Protein AF-A0A397AEG0-F1 (afdb_monomer)

Radius of gyration: 27.56 Å; Cα contacts (8 Å, |Δi|>4): 28; chains: 1; bounding box: 76×31×80 Å

Structure (mmCIF, N/CA/C/O backbone):
data_AF-A0A397AEG0-F1
#
_entry.id   AF-A0A397AEG0-F1
#
loop_
_atom_site.group_PDB
_atom_site.id
_atom_site.type_symbol
_atom_site.label_atom_id
_atom_site.label_alt_id
_atom_site.label_comp_id
_atom_site.label_asym_id
_atom_site.label_entity_id
_atom_site.label_seq_id
_atom_site.pdbx_PDB_ins_code
_atom_site.Cartn_x
_atom_site.Cartn_y
_atom_site.Cartn_z
_atom_site.occupancy
_atom_site.B_iso_or_equiv
_atom_site.auth_seq_id
_atom_site.auth_comp_id
_atom_site.auth_asym_id
_atom_site.auth_atom_id
_atom_site.pdbx_PDB_model_num
ATOM 1 N N . ILE A 1 1 ? -12.111 5.741 15.999 1.00 74.19 1 ILE A N 1
ATOM 2 C CA . ILE A 1 1 ? -12.352 4.297 15.743 1.00 74.19 1 ILE A CA 1
ATOM 3 C C . ILE A 1 1 ? -13.827 3.981 15.489 1.00 74.19 1 ILE A C 1
ATOM 5 O O . ILE A 1 1 ? -14.106 3.110 14.681 1.00 74.19 1 ILE A O 1
ATOM 9 N N . GLU A 1 2 ? -14.759 4.721 16.097 1.00 81.56 2 GLU A N 1
ATOM 10 C CA . GLU A 1 2 ? -16.215 4.588 15.904 1.00 81.56 2 GLU A CA 1
ATOM 11 C C . GLU A 1 2 ? -16.626 4.561 14.424 1.00 81.56 2 GLU A C 1
ATOM 13 O O . GLU A 1 2 ? -17.188 3.565 13.989 1.00 81.56 2 GLU A O 1
ATOM 18 N N . ILE A 1 3 ? -16.194 5.544 13.624 1.00 82.75 3 ILE A N 1
ATOM 19 C CA . ILE A 1 3 ? -16.445 5.601 12.167 1.00 82.75 3 ILE A CA 1
ATOM 20 C C . ILE A 1 3 ? -16.012 4.314 11.434 1.00 82.75 3 ILE A C 1
ATOM 22 O O . ILE A 1 3 ? -16.686 3.868 10.509 1.00 82.75 3 ILE A O 1
ATOM 26 N N . LEU A 1 4 ? -14.904 3.678 11.842 1.00 78.19 4 LEU A N 1
ATOM 27 C CA . LEU A 1 4 ? -14.468 2.407 11.243 1.00 78.19 4 LEU A CA 1
ATOM 28 C C . LEU A 1 4 ? -15.401 1.256 11.636 1.00 78.19 4 LEU A C 1
ATOM 30 O O . LEU A 1 4 ? -15.686 0.401 10.805 1.00 78.19 4 LEU A O 1
ATOM 34 N N . ASN A 1 5 ? -15.887 1.249 12.881 1.00 86.00 5 ASN A N 1
ATOM 35 C CA . ASN A 1 5 ? -16.834 0.253 13.383 1.00 86.00 5 ASN A CA 1
ATOM 36 C C . ASN A 1 5 ? -18.236 0.408 12.765 1.00 86.00 5 ASN A C 1
ATOM 38 O O . ASN A 1 5 ? -18.888 -0.602 12.522 1.00 86.00 5 ASN A O 1
ATOM 42 N N . GLU A 1 6 ? -18.679 1.632 12.461 1.00 90.81 6 GLU A N 1
ATOM 43 C CA . GLU A 1 6 ? -19.935 1.910 11.739 1.00 90.81 6 GLU A CA 1
ATOM 44 C C . GLU A 1 6 ? -19.948 1.316 10.323 1.00 90.81 6 GLU A C 1
ATOM 46 O O . GLU A 1 6 ? -20.992 0.888 9.837 1.00 90.81 6 GLU A O 1
ATOM 51 N N . HIS A 1 7 ? -18.783 1.264 9.671 1.00 86.69 7 HIS A N 1
ATOM 52 C CA . HIS A 1 7 ? -18.623 0.781 8.297 1.00 86.69 7 HIS A CA 1
ATOM 53 C C . HIS A 1 7 ? -18.153 -0.684 8.215 1.00 86.69 7 HIS A C 1
ATOM 55 O O . HIS A 1 7 ? -17.799 -1.160 7.132 1.00 86.69 7 HIS A O 1
ATOM 61 N N . LEU A 1 8 ? -18.135 -1.419 9.334 1.00 82.25 8 LEU A N 1
ATOM 62 C CA . LEU A 1 8 ? -17.772 -2.836 9.326 1.00 82.25 8 LEU A CA 1
ATOM 63 C C . LEU A 1 8 ? -18.851 -3.698 8.642 1.00 82.25 8 LEU A C 1
ATOM 65 O O . LEU A 1 8 ? -20.044 -3.506 8.884 1.00 82.25 8 LEU A O 1
ATOM 69 N N . PRO A 1 9 ? -18.457 -4.710 7.844 1.00 87.38 9 PRO A N 1
ATOM 70 C CA . PRO A 1 9 ? -19.393 -5.693 7.312 1.00 87.38 9 PRO A CA 1
ATOM 71 C C . PRO A 1 9 ? -20.153 -6.431 8.421 1.00 87.38 9 PRO A C 1
ATOM 73 O O . PRO A 1 9 ? -19.590 -6.769 9.466 1.00 87.38 9 PRO A O 1
ATOM 76 N N . VAL A 1 10 ? -21.424 -6.747 8.162 1.00 88.44 10 VAL A N 1
ATOM 77 C CA . VAL A 1 10 ? -22.289 -7.471 9.106 1.00 88.44 10 VAL A CA 1
ATOM 78 C C . VAL A 1 10 ? -21.632 -8.789 9.531 1.00 88.44 10 VAL A C 1
ATOM 80 O O . VAL A 1 10 ? -21.253 -9.607 8.695 1.00 88.44 10 VAL A O 1
ATOM 83 N N . GLY A 1 11 ? -21.503 -8.993 10.844 1.00 85.62 11 GLY A N 1
ATOM 84 C CA . GLY A 1 11 ? -20.871 -10.177 11.434 1.00 85.62 11 GLY A CA 1
ATOM 85 C C . GLY A 1 11 ? -19.363 -10.057 11.696 1.00 85.62 11 GLY A C 1
ATOM 86 O O . GLY A 1 11 ? -18.803 -10.947 12.339 1.00 85.62 11 GLY A O 1
ATOM 87 N N . MET A 1 12 ? -18.693 -8.975 11.279 1.00 86.94 12 MET A N 1
ATOM 88 C CA . MET A 1 12 ? -17.324 -8.703 11.732 1.00 86.94 12 MET A CA 1
ATOM 89 C C . MET A 1 12 ? -17.284 -8.219 13.187 1.00 86.94 12 MET A C 1
ATOM 91 O O . MET A 1 12 ? -18.204 -7.576 13.689 1.00 86.94 12 MET A O 1
ATOM 95 N N . LYS A 1 13 ? -16.185 -8.538 13.881 1.00 87.62 13 LYS A N 1
ATOM 96 C CA . LYS A 1 13 ? -15.935 -8.054 15.244 1.00 87.62 13 LYS A CA 1
ATOM 97 C C . LYS A 1 13 ? -15.497 -6.582 15.193 1.00 87.62 13 LYS A C 1
ATOM 99 O O . LYS A 1 13 ? -14.626 -6.271 14.383 1.00 87.62 13 LYS A O 1
ATOM 104 N N . PRO A 1 14 ? -16.025 -5.704 16.066 1.00 87.81 14 PRO A N 1
ATOM 105 C CA . PRO A 1 14 ? -15.585 -4.317 16.138 1.00 87.81 14 PRO A CA 1
ATOM 106 C C . PRO A 1 14 ? -14.126 -4.219 16.580 1.00 87.81 14 PRO A C 1
ATOM 108 O O . PRO A 1 14 ? -13.670 -4.987 17.434 1.00 87.81 14 PRO A O 1
ATOM 111 N N . PHE A 1 15 ? -13.414 -3.230 16.048 1.00 84.31 15 PHE A N 1
ATOM 112 C CA . PHE A 1 15 ? -12.106 -2.835 16.546 1.00 84.31 15 PHE A CA 1
ATOM 113 C C . PHE A 1 15 ? -12.260 -2.266 17.963 1.00 84.31 15 PHE A C 1
ATOM 115 O O . PHE A 1 15 ? -13.012 -1.311 18.179 1.00 84.31 15 PHE A O 1
ATOM 122 N N . ARG A 1 16 ? -11.554 -2.871 18.927 1.00 86.81 16 ARG A N 1
ATOM 123 C CA . ARG A 1 16 ? -11.574 -2.487 20.354 1.00 86.81 16 ARG A CA 1
ATOM 124 C C . ARG A 1 16 ? -10.317 -1.746 20.813 1.00 86.81 16 ARG A C 1
ATOM 126 O O . ARG A 1 16 ? -10.393 -0.991 21.771 1.00 86.81 16 ARG A O 1
ATOM 133 N N . HIS A 1 17 ? -9.206 -1.958 20.112 1.00 88.00 17 HIS A N 1
ATOM 134 C CA . HIS A 1 17 ? -7.863 -1.519 20.488 1.00 88.00 17 HIS A CA 1
ATOM 135 C C . HIS A 1 17 ? -7.285 -0.631 19.373 1.00 88.00 17 HIS A C 1
ATOM 137 O O . HIS A 1 17 ? -6.657 -1.153 18.445 1.00 88.00 17 HIS A O 1
ATOM 143 N N . PRO A 1 18 ? -7.552 0.693 19.376 1.00 83.88 18 PRO A N 1
ATOM 144 C CA . PRO A 1 18 ? -6.991 1.614 18.383 1.00 83.88 18 PRO A CA 1
ATOM 145 C C . PRO A 1 18 ? -5.457 1.608 18.369 1.00 83.88 18 PRO A C 1
ATOM 147 O O . PRO A 1 18 ? -4.862 1.791 17.313 1.00 83.88 18 PRO A O 1
ATOM 150 N N . GLU A 1 19 ? -4.824 1.346 19.510 1.00 87.69 19 GLU A N 1
ATOM 151 C CA . GLU A 1 19 ? -3.381 1.183 19.676 1.00 87.69 19 GLU A CA 1
ATOM 152 C C . GLU A 1 19 ? -2.801 0.022 18.854 1.00 87.69 19 GLU A C 1
ATOM 154 O O . GLU A 1 19 ? -1.742 0.169 18.248 1.00 87.69 19 GLU A O 1
ATOM 159 N N . ASP A 1 20 ? -3.494 -1.114 18.774 1.00 86.25 20 ASP A N 1
ATOM 160 C CA . ASP A 1 20 ? -3.042 -2.266 17.985 1.00 86.25 20 ASP A CA 1
ATOM 161 C C . ASP A 1 20 ? -3.327 -2.068 16.493 1.00 86.25 20 ASP A C 1
ATOM 163 O O . ASP A 1 20 ? -2.551 -2.503 15.638 1.00 86.25 20 ASP A O 1
ATOM 167 N N . LEU A 1 21 ? -4.399 -1.336 16.170 1.00 83.38 21 LEU A N 1
ATOM 168 C CA . LEU A 1 21 ? -4.638 -0.883 14.806 1.00 83.38 21 LEU A CA 1
ATOM 169 C C . LEU A 1 21 ? -3.514 0.066 14.360 1.00 83.38 21 LEU A C 1
ATOM 171 O O . LEU A 1 21 ? -2.928 -0.168 13.314 1.00 83.38 21 LEU A O 1
ATOM 175 N N . MET A 1 22 ? -3.131 1.056 15.172 1.00 86.12 22 MET A N 1
ATOM 176 C CA . MET A 1 22 ? -2.017 1.958 14.853 1.00 86.12 22 MET A CA 1
ATOM 177 C C . MET A 1 22 ? -0.716 1.178 14.607 1.00 86.12 22 MET A C 1
ATOM 179 O O . MET A 1 22 ? -0.152 1.284 13.525 1.00 86.12 22 MET A O 1
ATOM 183 N N . LYS A 1 23 ? -0.308 0.293 15.530 1.00 87.62 23 LYS A N 1
ATOM 184 C CA . LYS A 1 23 ? 0.897 -0.557 15.378 1.00 87.62 23 LYS A CA 1
ATOM 185 C C . LYS A 1 23 ? 0.905 -1.451 14.130 1.00 87.62 23 LYS A C 1
ATOM 187 O O . LYS A 1 23 ? 1.970 -1.917 13.737 1.00 87.62 23 LYS A O 1
ATOM 192 N N . SER A 1 24 ? -0.263 -1.778 13.570 1.00 84.19 24 SER A N 1
ATOM 193 C CA . SER A 1 24 ? -0.390 -2.638 12.383 1.00 84.19 24 SER A CA 1
ATOM 194 C C . SER A 1 24 ? -0.531 -1.865 11.069 1.00 84.19 24 SER A C 1
ATOM 196 O O . SER A 1 24 ? -0.441 -2.480 10.005 1.00 84.19 24 SER A O 1
ATOM 198 N N . LEU A 1 25 ? -0.743 -0.546 11.138 1.00 86.50 25 LEU A N 1
ATOM 199 C CA . LEU A 1 25 ? -0.898 0.347 9.987 1.00 86.50 25 LEU A CA 1
ATOM 200 C C . LEU A 1 25 ? 0.293 1.299 9.804 1.00 86.50 25 LEU A C 1
ATOM 202 O O . LEU A 1 25 ? 0.653 1.577 8.668 1.00 86.50 25 LEU A O 1
ATOM 206 N N . ASP A 1 26 ? 0.881 1.789 10.895 1.00 90.44 26 ASP A N 1
ATOM 207 C CA . ASP A 1 26 ? 2.058 2.664 10.903 1.00 90.44 26 ASP A CA 1
ATOM 208 C C . ASP A 1 26 ? 3.329 1.828 10.660 1.00 90.44 26 ASP A C 1
ATOM 210 O O . ASP A 1 26 ? 3.760 1.042 11.512 1.00 90.44 26 ASP A O 1
ATOM 214 N N . PHE A 1 27 ? 3.908 1.948 9.462 1.00 86.12 27 PHE A N 1
ATOM 215 C CA . PHE A 1 27 ? 5.122 1.232 9.066 1.00 86.12 27 PHE A CA 1
ATOM 216 C C . PHE A 1 27 ? 6.380 2.092 9.233 1.00 86.12 27 PHE A C 1
ATOM 218 O O . PHE A 1 27 ? 7.466 1.535 9.421 1.00 86.12 27 PHE A O 1
ATOM 225 N N . THR A 1 28 ? 6.257 3.422 9.172 1.00 89.81 28 THR A N 1
ATOM 226 C CA . THR A 1 28 ? 7.354 4.371 9.431 1.00 89.81 28 THR A CA 1
ATOM 227 C C . THR A 1 28 ? 7.661 4.546 10.921 1.00 89.81 28 THR A C 1
ATOM 229 O O . THR A 1 28 ? 8.779 4.935 11.258 1.00 89.81 28 THR A O 1
ATOM 232 N N . LYS A 1 29 ? 6.731 4.165 11.805 1.00 90.38 29 LYS A N 1
ATOM 233 C CA . LYS A 1 29 ? 6.761 4.320 13.271 1.00 90.38 29 LYS A CA 1
ATOM 234 C C . LYS A 1 29 ? 6.798 5.783 13.716 1.00 90.38 29 LYS A C 1
ATOM 236 O O . LYS A 1 29 ? 7.463 6.117 14.698 1.00 90.38 29 LYS A O 1
ATOM 241 N N . ASP A 1 30 ? 6.106 6.652 12.982 1.00 92.44 30 ASP A N 1
ATOM 242 C CA . ASP A 1 30 ? 6.010 8.090 13.271 1.00 92.44 30 ASP A CA 1
ATOM 243 C C . ASP A 1 30 ? 4.692 8.495 13.970 1.00 92.44 30 ASP A C 1
ATOM 245 O O . ASP A 1 30 ? 4.430 9.685 14.182 1.00 92.44 30 ASP A O 1
ATOM 249 N N . ASN A 1 31 ? 3.896 7.502 14.393 1.00 87.44 31 ASN A N 1
ATOM 250 C CA . ASN A 1 31 ? 2.560 7.616 14.986 1.00 87.44 31 ASN A CA 1
ATOM 251 C C . ASN A 1 31 ? 1.514 8.281 14.069 1.00 87.44 31 ASN A C 1
ATOM 253 O O . ASN A 1 31 ? 0.456 8.712 14.545 1.00 87.44 31 ASN A O 1
ATOM 257 N N . GLN A 1 32 ? 1.768 8.357 12.762 1.00 88.69 32 GLN A N 1
ATOM 258 C CA . GLN A 1 32 ? 0.808 8.795 11.754 1.00 88.69 32 GLN A CA 1
ATOM 259 C C . GLN A 1 32 ? 0.602 7.678 10.727 1.00 88.69 32 GLN A C 1
ATOM 261 O O . GLN A 1 32 ? 1.426 6.791 10.564 1.00 88.69 32 GLN A O 1
ATOM 266 N N . ILE A 1 33 ? -0.543 7.697 10.042 1.00 86.00 33 ILE A N 1
ATOM 267 C CA . ILE A 1 33 ? -0.823 6.753 8.955 1.00 86.00 33 ILE A CA 1
ATOM 268 C C . ILE A 1 33 ? -0.907 7.567 7.676 1.00 86.00 33 ILE A C 1
ATOM 270 O O . ILE A 1 33 ? -1.865 8.316 7.459 1.00 86.00 33 ILE A O 1
ATOM 274 N N . ASN A 1 34 ? 0.097 7.426 6.819 1.00 89.31 34 ASN A N 1
ATOM 275 C CA . ASN A 1 34 ? 0.109 8.089 5.528 1.00 89.31 34 ASN A CA 1
ATOM 276 C C . ASN A 1 34 ? -0.722 7.312 4.486 1.00 89.31 34 ASN A C 1
ATOM 278 O O . ASN A 1 34 ? -1.066 6.136 4.641 1.00 89.31 34 ASN A O 1
ATOM 282 N N . ILE A 1 35 ? -1.055 7.970 3.371 1.00 86.38 35 ILE A N 1
ATOM 283 C CA . ILE A 1 35 ? -1.919 7.380 2.336 1.00 86.38 35 ILE A CA 1
ATOM 284 C C . ILE A 1 35 ? -1.340 6.098 1.712 1.00 86.38 35 ILE A C 1
ATOM 286 O O . ILE A 1 35 ? -2.100 5.238 1.269 1.00 86.38 35 ILE A O 1
ATOM 290 N N . ASN A 1 36 ? -0.014 5.931 1.666 1.00 87.12 36 ASN A N 1
ATOM 291 C CA . ASN A 1 36 ? 0.596 4.734 1.087 1.00 87.12 36 ASN A CA 1
ATOM 292 C C . ASN A 1 36 ? 0.427 3.514 1.992 1.00 87.12 36 ASN A C 1
ATOM 294 O O . ASN A 1 36 ? 0.171 2.432 1.462 1.00 87.12 36 ASN A O 1
ATOM 298 N N . GLU A 1 37 ? 0.537 3.715 3.304 1.00 88.25 37 GLU A N 1
ATOM 299 C CA . GLU A 1 37 ? 0.367 2.706 4.353 1.00 88.25 37 GLU A CA 1
ATOM 300 C C . GLU A 1 37 ? -1.084 2.241 4.432 1.00 88.25 37 GLU A C 1
ATOM 302 O O . GLU A 1 37 ? -1.365 1.057 4.241 1.00 88.25 37 GLU A O 1
ATOM 307 N N . PHE A 1 38 ? -2.026 3.185 4.543 1.00 85.12 38 PHE A N 1
ATOM 308 C CA . PHE A 1 38 ? -3.459 2.891 4.472 1.00 85.12 38 PHE A CA 1
ATOM 309 C C . PHE A 1 38 ? -3.812 2.085 3.210 1.00 85.12 38 PHE A C 1
ATOM 311 O O . PHE A 1 38 ? -4.504 1.066 3.261 1.00 85.12 38 PHE A O 1
ATOM 318 N N . MET A 1 39 ? -3.276 2.498 2.057 1.00 83.75 39 MET A N 1
ATOM 319 C CA . MET A 1 39 ? -3.500 1.815 0.783 1.00 83.75 39 MET A CA 1
ATOM 320 C C . MET A 1 39 ? -2.723 0.498 0.627 1.00 83.75 39 MET A C 1
AT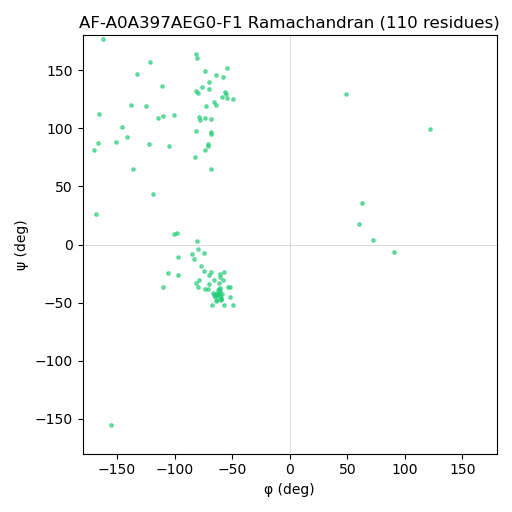OM 322 O O . MET A 1 39 ? -2.936 -0.181 -0.382 1.00 83.75 39 MET A O 1
ATOM 326 N N . GLU A 1 40 ? -1.820 0.129 1.539 1.00 82.19 40 GLU A N 1
ATOM 327 C CA . GLU A 1 40 ? -1.136 -1.172 1.548 1.00 82.19 40 GLU A CA 1
ATOM 328 C C . GLU A 1 40 ? -2.023 -2.257 2.172 1.00 82.19 40 GLU A C 1
ATOM 330 O O . GLU A 1 40 ? -2.051 -3.383 1.681 1.00 82.19 40 GLU A O 1
ATOM 335 N N . CYS A 1 41 ? -2.862 -1.921 3.152 1.00 74.69 41 CYS A N 1
ATOM 336 C CA . CYS A 1 41 ? -3.772 -2.881 3.786 1.00 74.69 41 CYS A CA 1
ATOM 337 C C . CYS A 1 41 ? -4.784 -3.474 2.798 1.00 74.69 41 CYS A C 1
ATOM 339 O O . CYS A 1 41 ? -5.028 -4.682 2.797 1.00 74.69 41 CYS A O 1
ATOM 341 N N . PHE A 1 42 ? -5.295 -2.656 1.875 1.00 76.25 42 PHE A N 1
ATOM 342 C CA . PHE A 1 42 ? -6.105 -3.126 0.745 1.00 76.25 42 PHE A CA 1
ATOM 343 C C . PHE A 1 42 ? -5.283 -3.899 -0.292 1.00 76.25 42 PHE A C 1
ATOM 345 O O . PHE A 1 42 ? -5.818 -4.739 -1.005 1.00 76.25 42 PHE A O 1
ATOM 352 N N . ARG A 1 43 ? -3.980 -3.624 -0.395 1.00 76.00 43 ARG A N 1
ATOM 353 C CA . ARG A 1 43 ? -3.063 -4.187 -1.399 1.00 76.00 43 ARG A CA 1
ATOM 354 C C . ARG A 1 43 ? -2.590 -5.590 -1.041 1.00 76.00 43 ARG A C 1
ATOM 356 O O . ARG A 1 43 ? -2.484 -6.417 -1.940 1.00 76.00 43 ARG A O 1
ATOM 363 N N . ILE A 1 44 ? -2.376 -5.851 0.249 1.00 68.19 44 ILE A N 1
ATOM 364 C CA . ILE A 1 44 ? -2.073 -7.174 0.810 1.00 68.19 44 ILE A CA 1
ATOM 365 C C . ILE A 1 44 ? -3.256 -8.128 0.583 1.00 68.19 44 ILE A C 1
ATOM 367 O O . ILE A 1 44 ? -3.062 -9.256 0.138 1.00 68.19 44 ILE A O 1
ATOM 371 N N . HIS A 1 45 ? -4.484 -7.652 0.809 1.00 64.75 45 HIS A N 1
ATOM 372 C CA . HIS A 1 45 ? -5.712 -8.435 0.619 1.00 64.75 45 HIS A CA 1
ATOM 373 C C . HIS A 1 45 ? -6.240 -8.435 -0.827 1.00 64.75 45 HIS A C 1
ATOM 375 O O . HIS A 1 45 ? -7.169 -9.176 -1.152 1.00 64.75 45 HIS A O 1
ATOM 381 N N . ALA A 1 46 ? -5.667 -7.627 -1.724 1.00 70.38 46 ALA A N 1
ATOM 382 C CA . ALA A 1 46 ? -6.082 -7.600 -3.117 1.00 70.38 46 ALA A CA 1
ATOM 383 C C . ALA A 1 46 ? -5.618 -8.868 -3.8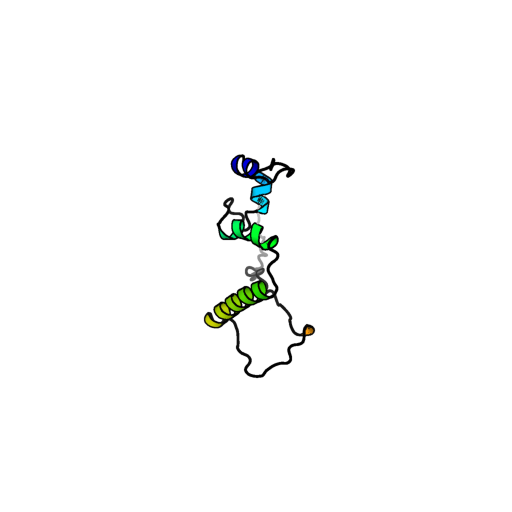47 1.00 70.38 46 ALA A C 1
ATOM 385 O O . ALA A 1 46 ? -4.422 -9.085 -4.061 1.00 70.38 46 ALA A O 1
ATOM 386 N N . ASN A 1 47 ? -6.583 -9.634 -4.365 1.00 68.12 47 ASN A N 1
ATOM 387 C CA . ASN A 1 47 ? -6.359 -10.679 -5.366 1.00 68.12 47 ASN A CA 1
ATOM 388 C C . ASN A 1 47 ? -5.952 -10.065 -6.721 1.00 68.12 47 ASN A C 1
ATOM 390 O O . ASN A 1 47 ? -6.660 -10.136 -7.725 1.00 68.12 47 ASN A O 1
ATOM 394 N N . LEU A 1 48 ? -4.780 -9.425 -6.748 1.00 69.56 48 LEU A N 1
ATOM 395 C CA . LEU A 1 48 ? -4.168 -8.877 -7.947 1.00 69.56 48 LEU A CA 1
ATOM 396 C C . LEU A 1 48 ? -3.827 -10.018 -8.902 1.00 69.56 48 LEU A C 1
ATOM 398 O O . LEU A 1 48 ? -3.001 -10.881 -8.591 1.00 69.56 48 LEU A O 1
ATOM 402 N N . THR A 1 49 ? -4.412 -9.971 -10.098 1.00 77.25 49 THR A N 1
ATOM 403 C CA . THR A 1 49 ? -4.061 -10.888 -11.183 1.00 77.25 49 THR A CA 1
ATOM 404 C C . THR A 1 49 ? -2.558 -10.836 -11.464 1.00 77.25 49 THR A C 1
ATOM 406 O O . THR A 1 49 ? -1.902 -9.802 -11.288 1.00 77.25 49 THR A O 1
ATOM 409 N N . VAL A 1 50 ? -1.999 -11.942 -11.959 1.00 75.69 50 VAL A N 1
ATOM 410 C CA . VAL A 1 50 ? -0.582 -12.025 -12.361 1.00 75.69 50 VAL A CA 1
ATOM 411 C C . VAL A 1 50 ? -0.213 -10.881 -13.321 1.00 75.69 50 VAL A C 1
ATOM 413 O O . VAL A 1 50 ? 0.848 -10.276 -13.186 1.00 75.69 50 VAL A O 1
ATOM 416 N N . VAL A 1 51 ? -1.134 -10.489 -14.210 1.00 79.12 51 VAL A N 1
ATOM 417 C CA . VAL A 1 51 ? -0.996 -9.335 -15.117 1.00 79.12 51 VAL A CA 1
ATOM 418 C C . VAL A 1 51 ? -0.873 -8.003 -14.363 1.00 79.12 51 VAL A C 1
ATOM 420 O O . VAL A 1 51 ? -0.026 -7.182 -14.715 1.00 79.12 51 VAL A O 1
ATOM 423 N N . ALA A 1 52 ? -1.678 -7.768 -13.322 1.00 82.81 52 ALA A N 1
ATOM 424 C CA . ALA A 1 52 ? -1.601 -6.551 -12.512 1.00 82.81 52 ALA A CA 1
ATOM 425 C C . ALA A 1 52 ? -0.281 -6.469 -11.723 1.00 82.81 52 ALA A C 1
ATOM 427 O O . ALA A 1 52 ? 0.369 -5.418 -11.719 1.00 82.81 52 ALA A O 1
ATOM 428 N N . LYS A 1 53 ? 0.168 -7.593 -11.141 1.00 81.94 53 LYS A N 1
ATOM 429 C CA . LYS A 1 53 ? 1.483 -7.704 -10.482 1.00 81.94 53 LYS A CA 1
ATOM 430 C C . LYS A 1 53 ? 2.619 -7.396 -11.471 1.00 81.94 53 LYS A C 1
ATOM 432 O O . LYS A 1 53 ? 3.453 -6.532 -11.194 1.00 81.94 53 LYS A O 1
ATOM 437 N N . TRP A 1 54 ? 2.589 -7.991 -12.667 1.00 82.69 54 TRP A N 1
ATOM 438 C CA . TRP A 1 54 ? 3.561 -7.727 -13.738 1.00 82.69 54 TRP A CA 1
ATOM 439 C C . TRP A 1 54 ? 3.570 -6.279 -14.229 1.00 82.69 54 TRP A C 1
ATOM 441 O O . TRP A 1 54 ? 4.648 -5.727 -14.451 1.00 82.69 54 TRP A O 1
ATOM 451 N N . ARG A 1 55 ? 2.404 -5.637 -14.392 1.00 86.44 55 ARG A N 1
ATOM 452 C CA . ARG A 1 55 ? 2.327 -4.212 -14.765 1.00 86.44 55 ARG A CA 1
ATOM 453 C C . ARG A 1 55 ? 3.033 -3.339 -13.726 1.00 86.44 55 ARG A C 1
ATOM 455 O O . ARG A 1 55 ? 3.865 -2.517 -14.102 1.00 86.44 55 ARG A O 1
ATOM 462 N N . ARG A 1 56 ? 2.776 -3.561 -12.431 1.00 84.12 56 ARG A N 1
ATOM 463 C CA . ARG A 1 56 ? 3.401 -2.789 -11.343 1.00 84.12 56 ARG A CA 1
ATOM 464 C C . ARG A 1 56 ? 4.912 -3.024 -11.244 1.00 84.12 56 ARG A C 1
ATOM 466 O O . ARG A 1 56 ? 5.663 -2.057 -11.122 1.00 84.12 56 ARG A O 1
ATOM 473 N N . ALA A 1 57 ? 5.361 -4.276 -11.359 1.00 86.06 57 ALA A N 1
ATOM 474 C CA . ALA A 1 57 ? 6.785 -4.613 -11.405 1.00 86.06 57 ALA A CA 1
ATOM 475 C C . ALA A 1 57 ? 7.488 -3.947 -12.603 1.00 86.06 57 ALA A C 1
ATOM 477 O O . ALA A 1 57 ? 8.533 -3.322 -12.440 1.00 86.06 57 ALA A O 1
ATOM 478 N N . ARG A 1 58 ? 6.871 -3.980 -13.793 1.00 90.00 58 ARG A N 1
ATOM 479 C CA . ARG A 1 58 ? 7.393 -3.335 -15.009 1.00 90.00 58 ARG A CA 1
ATOM 480 C C . ARG A 1 58 ? 7.534 -1.817 -14.859 1.00 90.00 58 ARG A C 1
ATOM 482 O O . ARG A 1 58 ? 8.516 -1.263 -15.346 1.00 90.00 58 ARG A O 1
ATOM 489 N N . THR A 1 59 ? 6.604 -1.146 -14.177 1.00 91.38 59 THR A N 1
ATOM 490 C CA . THR A 1 59 ? 6.729 0.289 -13.861 1.00 91.38 59 THR A CA 1
ATOM 491 C C . THR A 1 59 ? 7.910 0.557 -12.926 1.00 91.38 59 THR A C 1
ATOM 493 O O . THR A 1 59 ? 8.706 1.445 -13.223 1.00 91.38 59 THR A O 1
ATOM 496 N N . LYS A 1 60 ? 8.093 -0.240 -11.858 1.00 87.50 60 LYS A N 1
ATOM 497 C CA . LYS A 1 60 ? 9.270 -0.124 -10.973 1.00 87.50 60 LYS A CA 1
ATOM 498 C C . LYS A 1 60 ? 10.588 -0.334 -11.73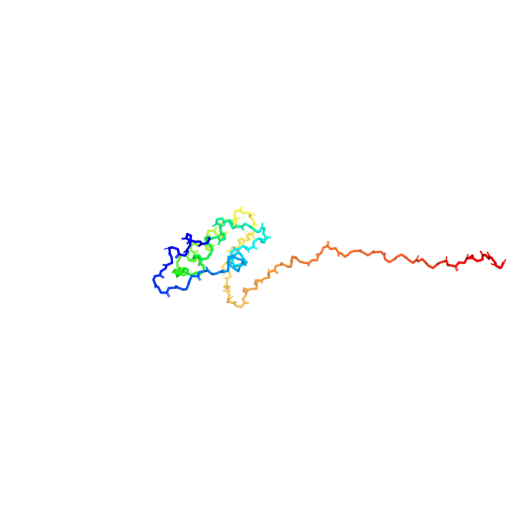3 1.00 87.50 60 LYS A C 1
ATOM 500 O O . LYS A 1 60 ? 11.488 0.486 -11.614 1.00 87.50 60 LYS A O 1
ATOM 505 N N . ILE A 1 61 ? 10.676 -1.370 -12.572 1.00 88.56 61 ILE A N 1
ATOM 506 C CA . ILE A 1 61 ? 11.854 -1.654 -13.415 1.00 88.56 61 ILE A CA 1
ATOM 507 C C . ILE A 1 61 ? 12.159 -0.480 -14.361 1.00 88.56 61 ILE A C 1
ATOM 509 O O . ILE A 1 61 ? 13.313 -0.085 -14.502 1.00 88.56 61 ILE A O 1
ATOM 513 N N . ARG A 1 62 ? 11.138 0.123 -14.986 1.00 88.44 62 ARG A N 1
ATOM 514 C CA . ARG A 1 62 ? 11.319 1.309 -15.844 1.00 88.44 62 ARG A CA 1
ATOM 515 C C . ARG A 1 62 ? 11.849 2.517 -15.069 1.00 88.44 62 ARG A C 1
ATOM 517 O O . ARG A 1 62 ? 12.744 3.184 -15.575 1.00 88.44 62 ARG A O 1
ATOM 524 N N . ALA A 1 63 ? 11.336 2.770 -13.864 1.00 89.62 63 ALA A N 1
ATOM 525 C CA . ALA A 1 63 ? 11.822 3.851 -13.007 1.00 89.62 63 ALA A CA 1
ATOM 526 C C . ALA A 1 63 ? 13.285 3.627 -12.584 1.00 89.62 63 ALA A C 1
ATOM 528 O O . ALA A 1 63 ? 14.115 4.505 -12.786 1.00 89.62 63 ALA A O 1
ATOM 529 N N . LEU A 1 64 ? 13.630 2.427 -12.104 1.00 87.38 64 LEU A N 1
ATOM 530 C CA . LEU A 1 64 ? 15.008 2.079 -11.731 1.00 87.38 64 LEU A CA 1
ATOM 531 C C . LEU A 1 64 ? 15.981 2.174 -12.919 1.00 87.38 64 LEU A C 1
ATOM 533 O O . LEU A 1 64 ? 17.101 2.648 -12.753 1.00 87.38 64 LEU A O 1
ATOM 537 N N . ARG A 1 65 ? 15.553 1.795 -14.133 1.00 85.69 65 ARG A N 1
ATOM 538 C CA . ARG A 1 65 ? 16.346 1.998 -15.358 1.00 85.69 65 ARG A CA 1
ATOM 539 C C . ARG A 1 65 ? 16.553 3.484 -15.671 1.00 85.69 65 ARG A C 1
ATOM 541 O O . ARG A 1 65 ? 17.657 3.859 -16.045 1.00 85.69 65 ARG A O 1
ATOM 548 N N . ALA A 1 66 ? 15.523 4.320 -15.522 1.00 87.12 66 ALA A N 1
ATOM 549 C CA . ALA A 1 66 ? 15.633 5.766 -15.739 1.00 87.12 66 ALA A CA 1
ATOM 550 C C . ALA A 1 66 ? 16.560 6.449 -14.714 1.00 87.12 66 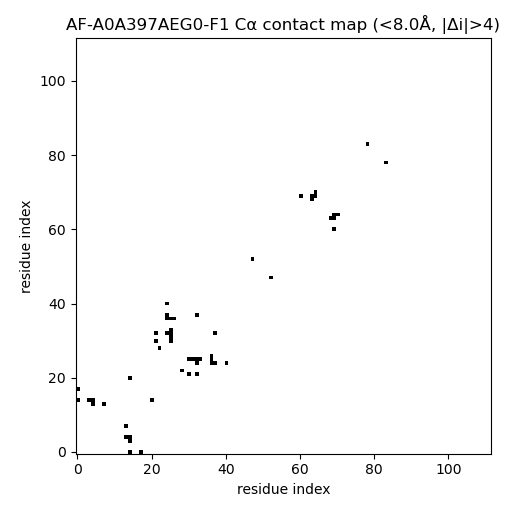ALA A C 1
ATOM 552 O O . ALA A 1 66 ? 17.240 7.409 -15.055 1.00 87.12 66 ALA A O 1
ATOM 553 N N . LEU A 1 67 ? 16.638 5.909 -13.493 1.00 90.31 67 LEU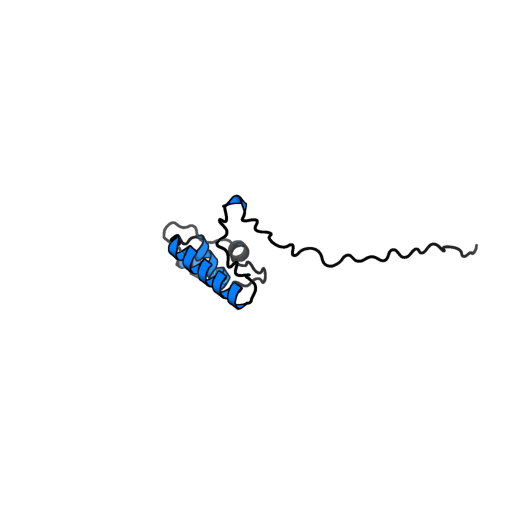 A N 1
ATOM 554 C CA . LEU A 1 67 ? 17.576 6.325 -12.443 1.00 90.31 67 LEU A CA 1
ATOM 555 C C . LEU A 1 67 ? 18.997 5.744 -12.614 1.00 90.31 67 LEU A C 1
ATOM 557 O O . LEU A 1 67 ? 19.837 5.927 -11.740 1.00 90.31 67 LEU A O 1
ATOM 561 N N . GLY A 1 68 ? 19.278 4.996 -13.690 1.00 87.69 68 GLY A N 1
ATOM 562 C CA . GLY A 1 68 ? 20.583 4.357 -13.919 1.00 87.69 68 GLY A CA 1
ATOM 563 C C . GLY A 1 68 ? 20.893 3.156 -13.009 1.00 87.69 68 GLY A C 1
ATOM 564 O O . GLY A 1 68 ? 21.964 2.568 -13.119 1.00 87.69 68 GLY A O 1
ATOM 565 N N . MET A 1 69 ? 19.954 2.742 -12.152 1.00 85.38 69 MET A N 1
ATOM 566 C CA . MET A 1 69 ? 20.139 1.683 -11.146 1.00 85.38 69 MET A CA 1
ATOM 567 C C . MET A 1 69 ? 20.044 0.256 -11.713 1.00 85.38 69 MET A C 1
ATOM 569 O O . MET A 1 69 ? 20.235 -0.712 -10.983 1.00 85.38 69 MET A O 1
ATOM 573 N N . LEU A 1 70 ? 19.726 0.100 -13.002 1.00 79.88 70 LEU A N 1
ATOM 574 C CA . LEU A 1 70 ? 19.689 -1.193 -13.688 1.00 79.88 70 LEU A CA 1
ATOM 575 C C . LEU A 1 70 ? 20.579 -1.157 -14.928 1.00 79.88 70 LEU A C 1
ATOM 577 O O . LEU A 1 70 ? 20.307 -0.410 -15.871 1.00 79.88 70 LEU A O 1
ATOM 581 N N . ARG A 1 71 ? 21.596 -2.024 -14.956 1.00 75.12 71 ARG A N 1
ATOM 582 C CA . ARG A 1 71 ? 22.348 -2.317 -16.181 1.00 75.12 71 ARG A CA 1
ATOM 583 C C . ARG A 1 71 ? 21.469 -3.110 -17.145 1.00 75.12 71 ARG A C 1
ATOM 585 O O . ARG A 1 71 ? 20.815 -4.075 -16.754 1.00 75.12 71 ARG A O 1
ATOM 592 N N . VAL A 1 72 ? 21.470 -2.700 -18.408 1.00 69.00 72 VAL A N 1
ATOM 593 C CA . VAL A 1 72 ? 20.945 -3.515 -19.506 1.00 69.00 72 VAL A CA 1
ATOM 594 C C . VAL A 1 72 ? 22.022 -4.538 -19.856 1.00 69.00 72 VAL A C 1
ATOM 596 O O . VAL A 1 72 ? 23.186 -4.173 -19.997 1.00 69.00 72 VAL A O 1
ATOM 599 N N . ILE A 1 73 ? 21.644 -5.811 -19.942 1.00 70.38 73 ILE A N 1
ATOM 600 C CA . ILE A 1 73 ? 22.503 -6.877 -20.462 1.00 70.38 73 ILE A CA 1
ATOM 601 C C . ILE A 1 73 ? 22.044 -7.106 -21.901 1.00 70.38 73 ILE A C 1
ATOM 603 O O . ILE A 1 73 ? 20.910 -7.533 -22.113 1.00 70.38 73 ILE A O 1
ATOM 607 N N . ASP A 1 74 ? 22.884 -6.758 -22.876 1.00 63.12 74 ASP A N 1
ATOM 608 C CA . ASP A 1 74 ? 22.507 -6.794 -24.299 1.00 63.12 74 ASP A CA 1
ATOM 609 C C . ASP A 1 74 ? 22.452 -8.223 -24.867 1.00 63.12 74 ASP A C 1
ATOM 611 O O . ASP A 1 74 ? 21.741 -8.493 -25.836 1.00 63.12 74 ASP A O 1
ATOM 615 N N . THR A 1 75 ? 23.152 -9.170 -24.239 1.00 63.56 75 THR A N 1
ATOM 616 C CA . THR A 1 75 ? 23.018 -10.605 -24.508 1.00 63.56 75 THR A CA 1
ATOM 617 C C . THR A 1 75 ? 21.804 -11.175 -23.765 1.00 63.56 75 THR A C 1
ATOM 619 O O . THR A 1 75 ? 21.690 -10.968 -22.554 1.00 63.56 75 THR A O 1
ATOM 622 N N . PRO A 1 76 ? 20.923 -11.961 -24.418 1.00 56.22 76 PRO A N 1
ATOM 623 C CA . PRO A 1 76 ? 19.853 -12.677 -23.732 1.00 56.22 76 PRO A CA 1
ATOM 624 C C . PRO A 1 76 ? 20.448 -13.820 -22.900 1.00 56.22 76 PRO A C 1
ATOM 626 O O . PRO A 1 76 ? 20.528 -14.966 -23.343 1.00 56.22 76 PRO A O 1
ATOM 629 N N . ALA A 1 77 ? 20.886 -13.501 -21.683 1.00 60.81 77 ALA A N 1
ATOM 630 C CA . ALA A 1 77 ? 21.261 -14.501 -20.701 1.00 60.81 77 ALA A CA 1
ATOM 631 C C . ALA A 1 77 ? 20.049 -15.404 -20.428 1.00 60.81 77 ALA A C 1
ATOM 633 O O . ALA A 1 77 ? 18.964 -14.920 -20.092 1.00 60.81 77 ALA A O 1
ATOM 634 N N . ILE A 1 78 ? 20.235 -16.718 -20.559 1.00 61.50 78 ILE A N 1
ATOM 635 C CA . ILE A 1 78 ? 19.257 -17.710 -20.107 1.00 61.50 78 ILE A CA 1
ATOM 636 C C . ILE A 1 78 ? 19.348 -17.738 -18.579 1.00 61.50 78 ILE A C 1
ATOM 638 O O . ILE A 1 78 ? 20.050 -18.560 -18.002 1.00 61.50 78 ILE A O 1
ATOM 642 N N . VAL A 1 79 ? 18.688 -16.773 -17.935 1.00 61.41 79 VAL A N 1
ATOM 643 C CA . VAL A 1 79 ? 18.626 -16.658 -16.475 1.00 61.41 79 VAL A CA 1
ATOM 644 C C . VAL A 1 79 ? 17.691 -17.744 -15.959 1.00 61.41 79 VAL A C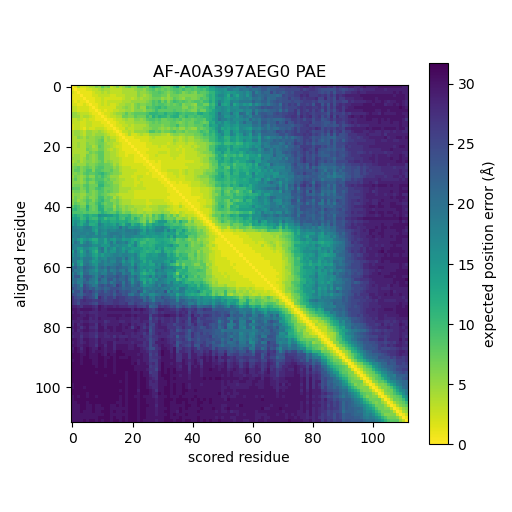 1
ATOM 646 O O . VAL A 1 79 ? 16.473 -17.687 -16.150 1.00 61.41 79 VAL A O 1
ATOM 649 N N . THR A 1 80 ? 18.267 -18.749 -15.314 1.00 63.41 80 THR A N 1
ATOM 650 C CA . THR A 1 80 ? 17.534 -19.790 -14.598 1.00 63.41 80 THR A CA 1
ATOM 651 C C . THR A 1 80 ? 17.106 -19.278 -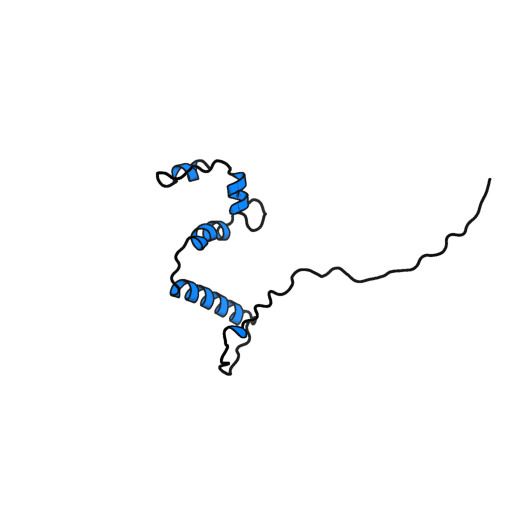13.220 1.00 63.41 80 THR A C 1
ATOM 653 O O . THR A 1 80 ? 17.651 -18.307 -12.696 1.00 63.41 80 THR A O 1
ATOM 656 N N . ALA A 1 81 ? 16.117 -19.923 -12.593 1.00 57.78 81 ALA A N 1
ATOM 657 C CA . ALA A 1 81 ? 15.625 -19.491 -11.279 1.00 57.78 81 ALA A CA 1
ATOM 658 C C . ALA A 1 81 ? 16.711 -19.521 -10.179 1.00 57.78 81 ALA A C 1
ATOM 660 O O . ALA A 1 81 ? 16.627 -18.757 -9.220 1.00 57.78 81 ALA A O 1
ATOM 661 N N . SER A 1 82 ? 17.741 -20.359 -10.342 1.00 70.81 82 SER A N 1
ATOM 662 C CA . SER A 1 82 ? 18.928 -20.446 -9.479 1.00 70.81 82 SER A CA 1
ATOM 663 C C . SER A 1 82 ? 19.852 -19.226 -9.545 1.00 70.81 82 SER A C 1
ATOM 665 O O . SER A 1 82 ? 20.578 -18.973 -8.586 1.00 70.81 82 SER A O 1
ATOM 667 N N . ASP A 1 83 ? 19.817 -18.453 -10.633 1.00 63.38 83 ASP A N 1
ATOM 668 C CA . ASP A 1 83 ? 20.744 -17.334 -10.855 1.00 63.38 83 ASP A CA 1
ATOM 669 C C . ASP A 1 83 ? 20.287 -16.040 -10.155 1.00 63.38 83 ASP A C 1
ATOM 671 O O . ASP A 1 83 ? 21.050 -15.081 -10.016 1.00 63.38 83 ASP A O 1
ATOM 675 N N . ILE A 1 84 ? 19.037 -15.997 -9.677 1.00 62.75 84 ILE A N 1
ATOM 676 C CA . ILE A 1 84 ? 18.446 -14.827 -9.016 1.00 62.75 84 ILE A CA 1
ATOM 677 C C . ILE A 1 84 ? 18.866 -14.788 -7.538 1.00 62.75 84 ILE A C 1
ATOM 679 O O . ILE A 1 84 ? 18.080 -15.051 -6.625 1.00 62.75 84 ILE A O 1
ATOM 683 N N . ARG A 1 85 ? 20.118 -14.395 -7.284 1.00 60.44 85 ARG A N 1
ATOM 684 C CA . ARG A 1 85 ? 20.561 -13.975 -5.947 1.00 60.44 85 ARG A CA 1
ATOM 685 C C . ARG A 1 85 ? 20.157 -12.523 -5.695 1.00 60.44 85 ARG A C 1
ATOM 687 O O . ARG A 1 85 ? 20.856 -11.591 -6.083 1.00 60.44 85 ARG A O 1
ATOM 694 N N . LEU A 1 86 ? 19.037 -12.331 -4.997 1.00 55.38 86 LEU A N 1
ATOM 695 C CA . LEU A 1 86 ? 18.702 -11.044 -4.387 1.00 55.38 86 LEU A CA 1
ATOM 696 C C . LEU A 1 86 ? 19.640 -10.797 -3.198 1.00 55.38 86 LEU A C 1
ATOM 698 O O . LEU A 1 86 ? 19.311 -11.126 -2.061 1.00 55.38 86 LEU A O 1
ATOM 702 N N . GLN A 1 87 ? 20.816 -10.225 -3.461 1.00 54.97 87 GLN A N 1
ATOM 703 C CA . GLN A 1 87 ? 21.609 -9.596 -2.409 1.00 54.97 87 GLN A CA 1
ATOM 704 C C . GLN A 1 87 ? 20.862 -8.342 -1.950 1.00 54.97 87 GLN A C 1
ATOM 706 O O . GLN A 1 87 ? 20.956 -7.279 -2.564 1.00 54.97 87 GLN A O 1
ATOM 711 N N . LEU A 1 88 ? 20.071 -8.493 -0.887 1.00 48.53 88 LEU A N 1
ATOM 712 C CA . LEU A 1 88 ? 19.577 -7.367 -0.112 1.00 48.53 88 LEU A CA 1
ATOM 713 C C . LEU A 1 88 ? 20.797 -6.769 0.590 1.00 48.53 88 LEU A C 1
ATOM 715 O O . LEU A 1 88 ? 21.275 -7.326 1.573 1.00 48.53 88 LEU A O 1
ATOM 719 N N . GLY A 1 89 ? 21.350 -5.717 -0.016 1.00 45.03 89 GLY A N 1
ATOM 720 C CA . GLY A 1 89 ? 22.548 -5.047 0.469 1.00 45.03 89 GLY A CA 1
ATOM 721 C C . GLY A 1 89 ? 22.366 -4.589 1.908 1.00 45.03 89 GLY A C 1
ATOM 722 O O . GLY A 1 89 ? 21.360 -3.963 2.239 1.00 45.03 89 GLY A O 1
ATOM 723 N N . ASP A 1 90 ? 23.351 -4.946 2.720 1.00 46.97 90 ASP A N 1
ATOM 724 C CA . ASP A 1 90 ? 23.490 -4.581 4.118 1.00 46.97 90 ASP A CA 1
ATOM 725 C C . ASP A 1 90 ? 23.313 -3.063 4.315 1.00 46.97 90 ASP A C 1
ATOM 727 O O . ASP A 1 90 ? 23.985 -2.264 3.660 1.00 46.97 90 ASP A O 1
ATOM 731 N N . ILE A 1 91 ? 22.386 -2.667 5.194 1.00 49.72 91 ILE A N 1
ATOM 732 C CA . ILE A 1 91 ? 22.269 -1.290 5.706 1.00 49.72 91 ILE A CA 1
ATOM 733 C C . ILE A 1 91 ? 22.480 -1.323 7.228 1.00 49.72 91 ILE A C 1
ATOM 735 O O . ILE A 1 91 ? 21.742 -0.707 7.996 1.00 49.72 91 ILE A O 1
ATOM 739 N N . THR A 1 92 ? 23.479 -2.086 7.669 1.00 45.03 92 THR A N 1
ATOM 740 C CA . THR A 1 92 ? 24.008 -2.079 9.033 1.00 45.03 92 THR A CA 1
ATOM 741 C C . THR A 1 92 ? 25.536 -2.140 8.998 1.00 45.03 92 THR A C 1
ATOM 743 O O . THR A 1 92 ? 26.106 -3.093 8.489 1.00 45.03 92 THR A O 1
ATOM 746 N N . GLY A 1 93 ? 26.204 -1.127 9.560 1.00 38.19 93 GLY A N 1
ATOM 747 C CA . GLY A 1 93 ? 27.667 -1.091 9.691 1.00 38.19 93 GLY A CA 1
ATOM 748 C C . GLY A 1 93 ? 28.298 0.126 9.018 1.00 38.19 93 GLY A C 1
ATOM 749 O O . GLY A 1 93 ? 28.499 0.149 7.807 1.00 38.19 93 GLY A O 1
ATOM 750 N N . GLY A 1 94 ? 28.604 1.143 9.823 1.00 40.06 94 GLY A N 1
ATOM 751 C CA . GLY A 1 94 ? 29.224 2.390 9.371 1.00 40.06 94 GLY A CA 1
ATOM 752 C C . GLY A 1 94 ? 29.736 3.270 10.511 1.00 40.06 94 GLY A C 1
ATOM 753 O O . GLY A 1 94 ? 29.786 4.476 10.329 1.00 40.06 94 GLY A O 1
ATOM 754 N N . ASP A 1 95 ? 30.074 2.664 11.653 1.00 47.16 95 ASP A N 1
ATOM 755 C CA . ASP A 1 95 ? 30.766 3.269 12.797 1.00 47.16 95 ASP A CA 1
ATOM 756 C C . ASP A 1 95 ? 31.562 2.144 13.481 1.00 47.16 95 ASP A C 1
ATOM 758 O O . ASP A 1 95 ? 31.028 1.435 14.325 1.00 47.16 95 ASP A O 1
ATOM 762 N N . ASP A 1 96 ? 32.798 1.930 13.027 1.00 48.44 96 ASP A N 1
ATOM 763 C CA . ASP A 1 96 ? 33.853 1.146 13.688 1.00 48.44 96 ASP A CA 1
ATOM 764 C C . ASP A 1 96 ? 35.171 1.481 12.962 1.00 48.44 96 ASP A C 1
ATOM 766 O O . ASP A 1 96 ? 35.547 0.832 11.984 1.00 48.44 96 ASP A O 1
ATOM 770 N N . ASP A 1 97 ? 35.856 2.539 13.405 1.00 42.41 97 ASP A N 1
ATOM 771 C CA . ASP A 1 97 ? 37.283 2.737 13.122 1.00 42.41 97 ASP A CA 1
ATOM 772 C C . ASP A 1 97 ? 38.013 3.102 14.422 1.00 42.41 97 ASP A C 1
ATOM 774 O O . ASP A 1 97 ? 37.438 3.682 15.347 1.00 42.41 97 ASP A O 1
ATOM 778 N N . ILE A 1 98 ? 39.259 2.655 14.517 1.00 50.09 98 ILE A N 1
ATOM 779 C CA . ILE A 1 98 ? 39.917 2.274 15.769 1.00 50.09 98 ILE A CA 1
ATOM 780 C C . ILE A 1 98 ? 41.024 3.264 16.126 1.00 50.09 98 ILE A C 1
ATOM 782 O O . ILE A 1 98 ? 41.896 3.534 15.305 1.00 50.09 98 ILE A O 1
ATOM 786 N N . THR A 1 99 ? 41.097 3.662 17.400 1.00 42.84 99 THR A N 1
ATOM 787 C CA . THR A 1 99 ? 42.378 4.002 18.045 1.00 42.84 99 THR A CA 1
ATOM 788 C C . THR A 1 99 ? 42.395 3.506 19.492 1.00 42.84 99 THR A C 1
ATOM 790 O O . THR A 1 99 ? 41.968 4.218 20.404 1.00 42.84 99 THR A O 1
ATOM 793 N N . ASP A 1 100 ? 42.914 2.294 19.703 1.00 47.16 100 ASP A N 1
ATOM 794 C CA . ASP A 1 100 ? 43.516 1.923 20.986 1.00 47.16 100 ASP A CA 1
ATOM 795 C C . ASP A 1 100 ? 44.804 2.744 21.146 1.00 47.16 100 ASP A C 1
ATOM 797 O O . ASP A 1 100 ? 45.783 2.498 20.444 1.00 47.16 100 ASP A O 1
ATOM 801 N N . ASP A 1 101 ? 44.797 3.729 22.046 1.00 49.97 101 ASP A N 1
ATOM 802 C CA . ASP A 1 101 ? 45.988 4.500 22.421 1.00 49.97 101 ASP A CA 1
ATOM 803 C C . ASP A 1 101 ? 46.388 4.129 23.858 1.00 49.97 101 ASP A C 1
ATOM 805 O O . ASP A 1 101 ? 45.683 4.440 24.827 1.00 49.97 101 ASP A O 1
ATOM 809 N N . GLU A 1 102 ? 47.525 3.440 23.990 1.00 49.91 102 GLU A N 1
ATOM 810 C CA . GLU A 1 102 ? 48.094 3.006 25.267 1.00 49.91 102 GLU A CA 1
ATOM 811 C C . GLU A 1 102 ? 48.315 4.194 26.219 1.00 49.91 102 GLU A C 1
ATOM 813 O O . GLU A 1 102 ? 48.937 5.199 25.866 1.00 49.91 102 GLU A O 1
ATOM 818 N N . ARG A 1 103 ? 47.865 4.068 27.475 1.00 45.28 103 ARG A N 1
ATOM 819 C CA . ARG A 1 103 ? 48.212 5.012 28.552 1.00 45.28 103 ARG A CA 1
ATOM 820 C C . ARG A 1 103 ? 48.565 4.317 29.864 1.00 45.28 103 ARG A C 1
ATOM 822 O O . ARG A 1 103 ? 47.933 4.527 30.898 1.00 45.28 103 ARG A O 1
ATOM 829 N N . ASP A 1 104 ? 49.661 3.569 29.826 1.00 45.19 104 ASP A N 1
ATOM 830 C CA . ASP A 1 104 ? 50.436 3.265 31.026 1.00 45.19 104 ASP A CA 1
ATOM 831 C C . ASP A 1 104 ? 51.324 4.462 31.391 1.00 45.19 104 ASP A C 1
ATOM 833 O O . ASP A 1 104 ? 52.292 4.752 30.699 1.00 45.19 104 ASP A O 1
ATOM 837 N N . HIS A 1 105 ? 51.000 5.154 32.490 1.00 43.19 105 HIS A N 1
ATOM 838 C CA . HIS A 1 105 ? 51.964 5.867 33.347 1.00 43.19 105 HIS A CA 1
ATOM 839 C C . HIS A 1 105 ? 51.280 6.344 34.642 1.00 43.19 105 HIS A C 1
ATOM 841 O O . HIS A 1 105 ? 50.897 7.504 34.789 1.00 43.19 105 HIS A O 1
ATOM 847 N N . ALA A 1 106 ? 51.146 5.438 35.613 1.00 46.00 106 ALA A N 1
ATOM 848 C CA . ALA A 1 106 ? 50.682 5.753 36.964 1.00 46.00 106 ALA A CA 1
ATOM 849 C C . ALA A 1 106 ? 51.856 5.745 37.963 1.00 46.00 106 ALA A C 1
ATOM 851 O O . ALA A 1 106 ? 52.099 4.745 38.634 1.00 46.00 106 ALA A O 1
ATOM 852 N N . THR A 1 107 ? 52.584 6.863 38.078 1.00 46.38 107 THR A N 1
ATOM 853 C 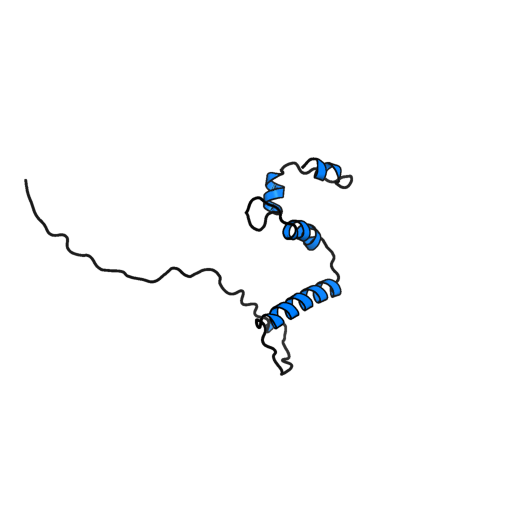CA . THR A 1 107 ? 53.608 7.062 39.127 1.00 46.38 107 THR A CA 1
ATOM 854 C C . THR A 1 107 ? 53.695 8.518 39.601 1.00 46.38 107 THR A C 1
ATOM 856 O O . THR A 1 107 ? 54.338 9.337 38.949 1.00 46.38 107 THR A O 1
ATOM 859 N N . GLN A 1 108 ? 53.086 8.796 40.758 1.00 45.38 108 GLN A N 1
ATOM 860 C CA . GLN A 1 108 ? 53.417 9.825 41.766 1.00 45.38 108 GLN A CA 1
ATOM 861 C C . GLN A 1 108 ? 52.596 9.428 43.024 1.00 45.38 108 GLN A C 1
ATOM 863 O O . GLN A 1 108 ? 51.387 9.259 42.899 1.00 45.38 108 GLN A O 1
ATOM 868 N N . SER A 1 109 ? 53.154 8.987 44.165 1.00 43.94 109 SER A N 1
ATOM 869 C CA . SER A 1 109 ? 53.929 9.725 45.196 1.00 43.94 109 SER A CA 1
ATOM 870 C C . SER A 1 109 ? 53.244 11.028 45.643 1.00 43.94 109 SER A C 1
ATOM 872 O O . SER A 1 109 ? 52.962 11.846 44.775 1.00 43.94 109 SER A O 1
ATOM 874 N N . ASP A 1 110 ? 53.012 11.397 46.909 1.00 43.88 110 ASP A N 1
ATOM 875 C CA . ASP A 1 110 ? 53.127 10.794 48.261 1.00 43.88 110 ASP A CA 1
ATOM 876 C C . ASP A 1 110 ? 52.235 11.675 49.209 1.00 43.88 110 ASP A C 1
ATOM 878 O O . ASP A 1 110 ? 51.673 12.662 48.733 1.00 43.88 110 ASP A O 1
ATOM 882 N N . SER A 1 111 ? 51.998 11.467 50.516 1.00 41.84 111 SER A N 1
ATOM 883 C CA . SER A 1 111 ? 52.534 10.558 51.552 1.00 41.84 111 SER A CA 1
ATOM 884 C C . SER A 1 111 ? 51.482 10.338 52.681 1.00 41.84 111 SER A C 1
ATOM 886 O O . SER A 1 111 ? 50.288 10.518 52.438 1.00 41.84 111 SER A O 1
ATOM 888 N N . CYS A 1 112 ? 51.916 9.983 53.904 1.00 38.25 112 CYS A N 1
ATOM 889 C CA . CYS A 1 112 ? 51.198 10.292 55.161 1.00 38.25 112 CYS A CA 1
ATOM 890 C C . CYS A 1 112 ? 51.312 11.780 55.551 1.00 38.25 112 CYS A C 1
ATOM 89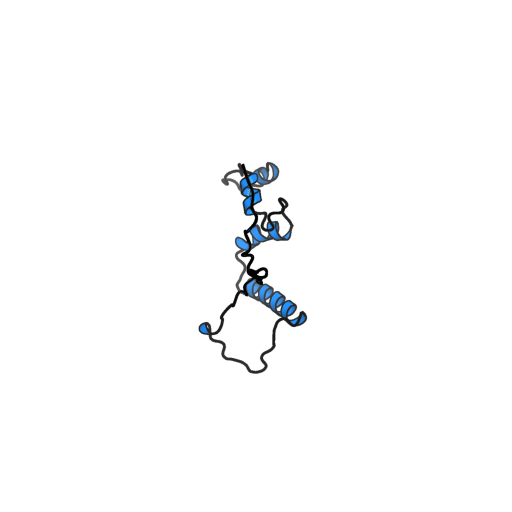2 O O . CYS A 1 112 ? 52.301 12.419 55.129 1.00 38.25 112 CYS A O 1
#

Sequence (112 aa):
IEILNEHLPVGMKPFRHPEDLMKSLDFTKDNQININEFMECFRIHANLTVVAKWRRARTKIRALRALGMLRVIDTPAIVTASDIRLQLGDITGGDDDITDDERDHATQSDSC

Foldseek 3Di:
DVVVQVPDDPPDDDDDCVPVVQVQQDPVPPSDHDPVSVVVVVVVVDPQDPVNVVVVVVVVVVVCVVVVNDDDDPDPPPDDPVNPPPPPDDPDDDDDDDDPDDDDDDDDDDDD

Organism: Aphanomyces astaci (NCBI:txid112090)

pLDDT: mean 72.22, std 17.14, range [38.19, 92.44]

InterPro domains:
  IPR011992 EF-hand domain pair [SSF47473] (19-57)

Secondary structure (DSSP, 8-state):
-HHHHHTPPTTPPPP--HHHHHHHH-SS-SS---HHHHHHHHHHS----HHHHHHHHHHHHHHHHHTT-S---SS-----GGG-----------------------------

Mean predicted aligned error: 18.29 Å

Solvent-accessible surface area (backbone atoms only — not comparable to full-atom values): 7893 Å² total; per-residue (Å²): 112,66,74,59,47,74,70,51,62,93,89,63,81,69,87,84,52,69,68,60,51,44,68,73,44,31,83,86,71,78,90,55,74,52,74,69,42,62,55,39,64,59,52,75,73,45,88,67,48,72,66,56,51,49,54,55,50,51,51,51,53,52,53,38,42,75,70,65,76,47,85,85,70,91,64,89,70,88,76,51,86,86,70,70,73,81,77,77,74,82,92,76,91,91,85,88,84,89,80,92,74,90,80,92,79,92,85,78,88,88,80,133